Protein AF-A0A238VWR7-F1 (afdb_monomer)

Nearest PDB structures (foldseek):
  2wg5-assembly1_A  TM=5.572E-01  e=8.320E-02  Saccharomyces cerevisiae
  7zai-assembly1_E  TM=4.437E-01  e=3.615E+00  Pyrococcus abyssi GE5
  6th6-assembly1_Af  TM=4.405E-01  e=5.497E+00  Thermococcus kodakarensis KOD1
  6tmf-assembly1_F  TM=4.305E-01  e=6.985E+00  Thermococcus celer Vu 13 = JCM 8558

Organism: NCBI:txid1938746

Secondary structure (DSSP, 8-state):
-PPPTTHHHHHHHT-HHHHHHHH-EEEEEEEEEEEE-SSS-EEEEEETTEEEEEEEB-TT----TT-EEEEEEETTEEEEEEEEE-

Solvent-accessible surface area (backbone atoms only — not comparable to full-atom values): 4981 Å² total; per-residue (Å²): 135,88,76,65,85,56,54,64,56,50,54,63,77,62,28,71,64,64,50,45,52,50,63,39,75,46,79,42,67,30,32,28,69,39,71,44,88,51,95,77,54,26,29,24,31,40,33,97,89,46,75,46,70,73,33,39,58,54,90,91,66,81,72,48,69,69,28,46,32,33,41,36,22,44,38,85,43,78,67,37,39,54,62,61,62,128

pLDDT: mean 77.97, std 11.92, range [50.25, 93.19]

Radius of gyration: 18.41 Å; Cα contacts (8 Å, |Δi|>4): 159; chains: 1; bounding box: 48×22×56 Å

Structure (mmCIF, N/CA/C/O backbone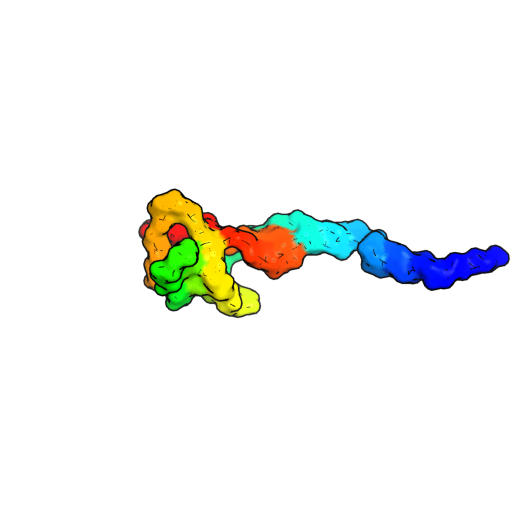):
data_AF-A0A238VWR7-F1
#
_entry.id   AF-A0A238VWR7-F1
#
loop_
_atom_site.group_PDB
_atom_site.id
_atom_site.type_symbol
_atom_site.label_atom_id
_atom_site.label_alt_id
_atom_site.label_comp_id
_atom_site.label_asym_id
_atom_site.label_entity_id
_atom_site.label_seq_id
_atom_site.pdbx_PDB_ins_code
_atom_site.Cartn_x
_atom_site.Cartn_y
_atom_site.Cartn_z
_atom_site.occupancy
_atom_site.B_iso_or_equiv
_atom_site.auth_seq_id
_atom_site.auth_comp_id
_atom_site.auth_asym_id
_atom_site.auth_atom_id
_atom_site.pdbx_PDB_model_num
ATOM 1 N N .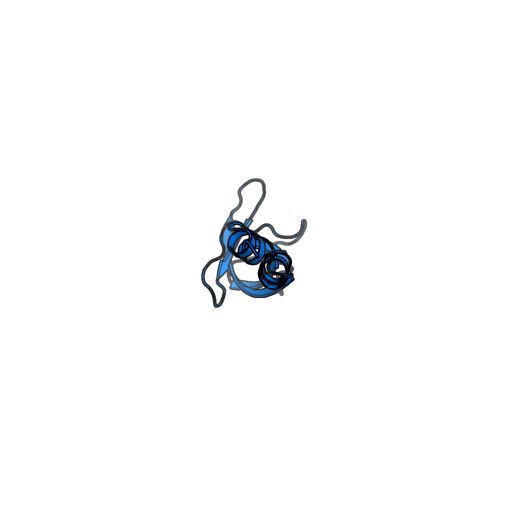 MET A 1 1 ? 32.409 8.398 -40.703 1.00 50.25 1 MET A N 1
ATOM 2 C CA . MET A 1 1 ? 31.444 9.026 -39.776 1.00 50.25 1 MET A CA 1
ATOM 3 C C . MET A 1 1 ? 31.760 8.507 -38.385 1.00 50.25 1 MET A C 1
ATOM 5 O O . MET A 1 1 ? 31.757 7.298 -38.205 1.00 50.25 1 MET A O 1
ATOM 9 N N . SER A 1 2 ? 32.162 9.383 -37.463 1.00 53.25 2 SER A N 1
ATOM 10 C CA . SER A 1 2 ? 32.479 9.003 -36.080 1.00 53.25 2 SER A CA 1
ATOM 11 C C . SER A 1 2 ? 31.169 8.765 -35.329 1.00 53.25 2 SER A C 1
ATOM 13 O O . SER A 1 2 ? 30.350 9.679 -35.260 1.00 53.25 2 SER A O 1
ATOM 15 N N . SER A 1 3 ? 30.940 7.546 -34.835 1.00 74.56 3 SER A N 1
ATOM 16 C CA . SER A 1 3 ? 29.805 7.249 -33.955 1.00 74.56 3 SER A CA 1
ATOM 17 C C . SER A 1 3 ? 30.088 7.897 -32.607 1.00 74.56 3 SER A C 1
ATOM 19 O O . SER A 1 3 ? 31.129 7.628 -32.009 1.00 74.56 3 SER A O 1
ATOM 21 N N . ASN A 1 4 ? 29.194 8.765 -32.139 1.00 79.56 4 ASN A N 1
ATOM 22 C CA . ASN A 1 4 ? 29.332 9.389 -30.832 1.00 79.56 4 ASN A CA 1
ATOM 23 C C . ASN A 1 4 ? 29.347 8.285 -29.752 1.00 79.56 4 ASN A C 1
ATOM 25 O O . ASN A 1 4 ? 28.375 7.531 -29.648 1.00 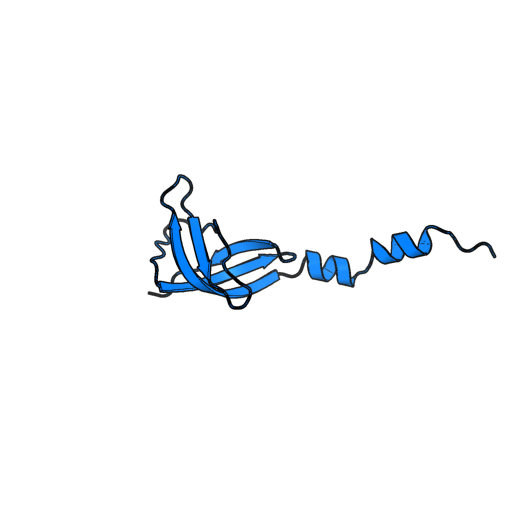79.56 4 ASN A O 1
ATOM 29 N N . PRO A 1 5 ? 30.418 8.159 -28.946 1.00 77.38 5 PRO A N 1
ATOM 30 C CA . PRO A 1 5 ? 30.531 7.096 -27.946 1.00 77.38 5 PRO A CA 1
ATOM 31 C C . PRO A 1 5 ? 29.485 7.219 -26.828 1.00 77.38 5 PRO A C 1
ATOM 33 O O . PRO A 1 5 ? 29.247 6.257 -26.103 1.00 77.38 5 PRO A O 1
ATOM 36 N N . PHE A 1 6 ? 28.830 8.377 -26.707 1.00 78.25 6 PHE A N 1
ATOM 37 C CA . PHE A 1 6 ? 27.767 8.614 -25.736 1.00 78.25 6 PHE A CA 1
ATOM 38 C C . PHE A 1 6 ? 26.368 8.246 -26.245 1.00 78.25 6 PHE A C 1
ATOM 40 O O . PHE A 1 6 ? 25.435 8.251 -25.449 1.00 78.25 6 PHE A O 1
ATOM 47 N N . ASP A 1 7 ? 26.189 7.884 -27.521 1.00 75.62 7 ASP A N 1
ATOM 48 C CA . ASP A 1 7 ? 24.858 7.569 -28.064 1.00 75.62 7 ASP A CA 1
ATOM 49 C C . ASP A 1 7 ? 24.211 6.368 -27.363 1.00 75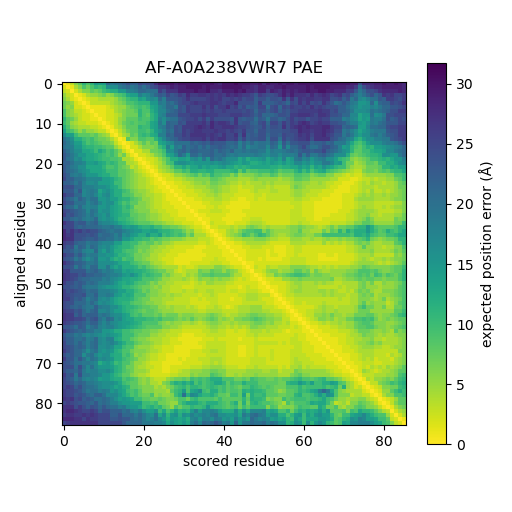.62 7 ASP A C 1
ATOM 51 O O . ASP A 1 7 ? 22.999 6.353 -27.154 1.00 75.62 7 ASP A O 1
ATOM 55 N N . ALA A 1 8 ? 25.009 5.376 -26.959 1.00 71.06 8 ALA A N 1
ATOM 56 C CA . ALA A 1 8 ? 24.524 4.229 -26.195 1.00 71.06 8 ALA A CA 1
ATOM 57 C C . ALA A 1 8 ? 24.082 4.631 -24.779 1.00 71.06 8 ALA A C 1
ATOM 59 O O . ALA A 1 8 ? 23.008 4.225 -24.345 1.00 71.06 8 ALA A O 1
ATOM 60 N N . LEU A 1 9 ? 24.859 5.489 -24.107 1.00 71.31 9 LEU A N 1
ATOM 61 C CA . LEU A 1 9 ? 24.550 5.994 -22.767 1.00 71.31 9 LEU A CA 1
ATOM 62 C C . LEU A 1 9 ? 23.301 6.885 -22.782 1.00 71.31 9 LEU A C 1
ATOM 64 O O . LEU A 1 9 ? 22.418 6.734 -21.947 1.00 71.31 9 LEU A O 1
ATOM 68 N N . ILE A 1 10 ? 23.181 7.781 -23.764 1.00 70.06 10 ILE A N 1
ATOM 69 C CA . ILE A 1 10 ? 22.001 8.640 -23.925 1.00 70.06 10 ILE A CA 1
ATOM 70 C C . ILE A 1 10 ? 20.767 7.787 -24.230 1.00 70.06 10 ILE A C 1
ATOM 72 O O . ILE A 1 10 ? 19.717 8.016 -23.643 1.00 70.06 10 ILE A O 1
ATOM 76 N N . ARG A 1 11 ? 20.884 6.756 -25.076 1.00 65.75 11 ARG A N 1
ATOM 77 C CA . ARG A 1 11 ? 19.803 5.784 -25.316 1.00 65.75 11 ARG A CA 1
ATOM 78 C C . ARG A 1 11 ? 19.502 4.885 -24.127 1.00 65.75 11 ARG A C 1
ATOM 80 O O . ARG A 1 11 ? 18.506 4.183 -24.176 1.00 65.75 11 ARG A O 1
ATOM 87 N N . GLU A 1 12 ? 20.353 4.805 -23.118 1.00 63.03 12 GLU A N 1
ATOM 88 C CA . GLU A 1 12 ? 20.092 4.044 -21.895 1.00 63.03 12 GLU A CA 1
ATOM 89 C C . GLU A 1 12 ? 19.418 4.931 -20.843 1.00 63.03 12 GLU A C 1
ATOM 91 O O . GLU A 1 12 ? 18.443 4.522 -20.221 1.00 63.03 12 GLU A O 1
ATOM 96 N N . VAL A 1 13 ? 19.879 6.178 -20.718 1.00 61.84 13 VAL A N 1
ATOM 97 C CA . VAL A 1 13 ? 19.338 7.183 -19.793 1.00 61.84 13 VAL A CA 1
ATOM 98 C C . VAL A 1 13 ? 18.000 7.752 -20.278 1.00 61.84 13 VAL A C 1
ATOM 100 O O . VAL A 1 13 ? 17.118 8.010 -19.466 1.00 61.84 13 VAL A O 1
ATOM 103 N N . VAL A 1 14 ? 17.835 7.924 -21.591 1.00 61.59 14 VAL A N 1
ATOM 104 C CA . VA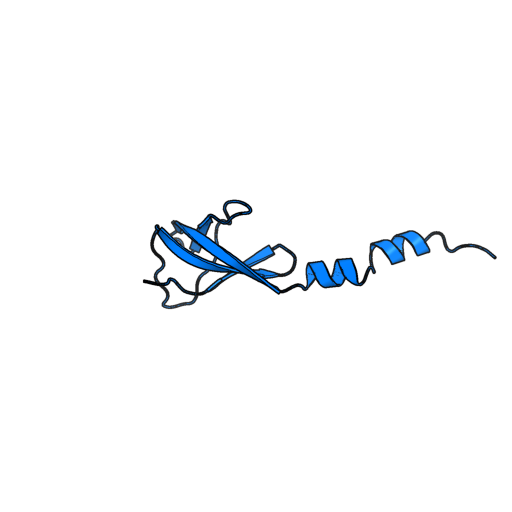L A 1 14 ? 16.664 8.522 -22.252 1.00 61.59 14 VAL A CA 1
ATOM 105 C C . VAL A 1 14 ? 15.945 7.448 -23.072 1.00 61.59 14 VAL A C 1
ATOM 107 O O . VAL A 1 14 ? 15.732 7.591 -24.277 1.00 61.59 14 VAL A O 1
ATOM 110 N N . ARG A 1 15 ? 15.598 6.314 -22.449 1.00 61.41 15 ARG A N 1
ATOM 111 C CA . ARG A 1 15 ? 14.559 5.448 -23.027 1.00 61.41 15 ARG A CA 1
ATOM 112 C C . ARG A 1 15 ? 13.207 6.007 -22.611 1.00 61.41 15 ARG A C 1
ATOM 114 O O . ARG A 1 15 ? 12.966 6.086 -21.410 1.00 61.41 15 ARG A O 1
ATOM 121 N N . PRO A 1 16 ? 12.307 6.323 -23.555 1.00 57.06 16 PRO A N 1
ATOM 122 C CA . PRO A 1 16 ? 10.929 6.685 -23.228 1.00 57.06 16 PRO A CA 1
ATOM 123 C C . PRO A 1 16 ? 10.254 5.639 -22.331 1.00 57.06 16 PRO A C 1
ATOM 125 O O . PRO A 1 16 ? 9.442 5.985 -21.490 1.00 57.06 16 PRO A O 1
ATOM 128 N N . GLU A 1 17 ? 10.640 4.370 -22.478 1.00 56.75 17 GLU A N 1
ATOM 129 C CA . GLU A 1 17 ? 10.194 3.238 -21.657 1.00 56.75 17 GLU A CA 1
ATOM 130 C C . GLU A 1 17 ? 10.698 3.330 -20.206 1.00 56.75 17 GLU A C 1
ATOM 132 O O . GLU A 1 17 ? 9.929 3.111 -19.280 1.00 56.75 17 GLU A O 1
ATOM 137 N N . ALA A 1 18 ? 11.953 3.743 -19.987 1.00 56.47 18 ALA A N 1
ATOM 138 C CA . ALA A 1 18 ? 12.499 3.947 -18.641 1.00 56.47 18 ALA A CA 1
ATOM 139 C C . ALA A 1 18 ? 11.878 5.168 -17.938 1.00 56.47 18 ALA A C 1
ATOM 141 O O . ALA A 1 18 ? 11.783 5.195 -16.711 1.00 56.47 18 ALA A O 1
ATOM 142 N N . ASP A 1 19 ? 11.445 6.168 -18.708 1.00 58.06 19 ASP A N 1
ATOM 143 C CA . ASP A 1 19 ? 10.681 7.313 -18.206 1.00 58.06 19 ASP A CA 1
ATOM 144 C C . ASP A 1 19 ? 9.217 6.940 -17.931 1.00 58.06 19 ASP A C 1
ATOM 146 O O . ASP A 1 19 ? 8.656 7.328 -16.905 1.00 58.06 19 ASP A O 1
ATOM 150 N N . ALA A 1 20 ? 8.609 6.133 -18.804 1.00 61.53 20 ALA A N 1
ATOM 151 C CA . ALA A 1 20 ? 7.261 5.607 -18.624 1.00 61.53 20 ALA A CA 1
ATOM 152 C C . ALA A 1 20 ? 7.177 4.737 -17.367 1.00 61.53 20 ALA A C 1
ATOM 154 O O . ALA A 1 20 ? 6.300 4.961 -16.542 1.00 61.53 20 ALA A O 1
ATOM 155 N N . ASP A 1 21 ? 8.129 3.831 -17.152 1.00 65.06 21 ASP A N 1
ATOM 156 C CA . ASP A 1 21 ? 8.155 2.985 -15.959 1.00 65.06 21 ASP A CA 1
ATOM 157 C C . ASP A 1 21 ? 8.376 3.796 -14.679 1.00 65.06 21 ASP A C 1
ATOM 159 O O . ASP A 1 21 ?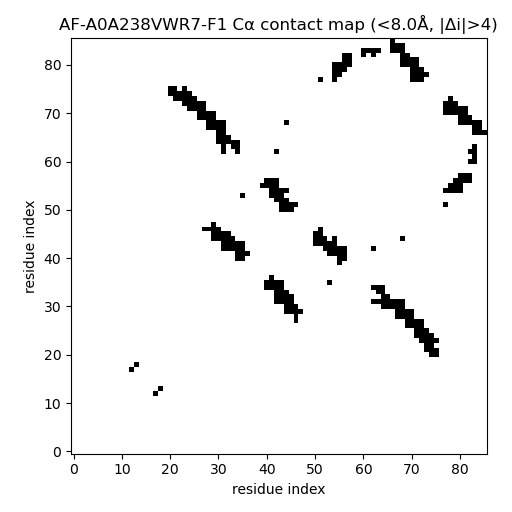 7.789 3.472 -13.652 1.00 65.06 21 ASP A O 1
ATOM 163 N N . ARG A 1 22 ? 9.157 4.888 -14.734 1.00 63.44 22 ARG A N 1
ATOM 164 C CA . ARG A 1 22 ? 9.377 5.817 -13.605 1.00 63.44 22 ARG A CA 1
ATOM 165 C C . ARG A 1 22 ? 8.181 6.712 -13.291 1.00 63.44 22 ARG A C 1
ATOM 167 O O . ARG A 1 22 ? 8.054 7.172 -12.159 1.00 63.44 22 ARG A O 1
ATOM 174 N N . THR A 1 23 ? 7.324 6.971 -14.271 1.00 70.62 23 THR A N 1
ATOM 175 C CA . THR A 1 23 ? 6.157 7.860 -14.135 1.00 70.62 23 THR A CA 1
ATOM 176 C C . THR A 1 23 ? 4.830 7.106 -14.103 1.00 70.62 23 THR A C 1
ATOM 178 O O . THR A 1 23 ? 3.791 7.708 -13.825 1.00 70.62 23 THR A O 1
ATOM 181 N N . ALA A 1 24 ? 4.848 5.790 -14.325 1.00 79.50 24 ALA A N 1
ATOM 182 C CA . ALA A 1 24 ? 3.670 4.944 -14.302 1.00 79.50 24 ALA A CA 1
ATOM 183 C C . ALA A 1 24 ? 3.028 4.956 -12.915 1.00 79.50 24 ALA A C 1
ATOM 185 O O . ALA A 1 24 ? 3.620 4.515 -11.925 1.00 79.50 24 ALA A O 1
ATOM 186 N N . LEU A 1 25 ? 1.789 5.443 -12.868 1.00 81.75 25 LEU A N 1
ATOM 187 C CA . LEU A 1 25 ? 0.917 5.313 -11.715 1.00 81.75 25 LEU A CA 1
ATOM 188 C C . LEU A 1 25 ? 0.257 3.935 -11.770 1.00 81.75 25 LEU A C 1
ATOM 190 O O . LEU A 1 25 ? -0.423 3.599 -12.739 1.00 81.75 25 LEU A O 1
ATOM 194 N N . THR A 1 26 ? 0.445 3.143 -10.725 1.00 83.12 26 THR A N 1
ATOM 195 C CA . THR A 1 26 ? -0.139 1.808 -10.603 1.00 83.12 26 THR A CA 1
ATOM 196 C C . THR A 1 26 ? -0.965 1.718 -9.332 1.00 83.12 26 THR A C 1
ATOM 198 O O . THR A 1 26 ? -0.656 2.353 -8.324 1.00 83.12 26 THR A O 1
ATOM 201 N N . VAL A 1 27 ? -2.045 0.944 -9.404 1.00 86.12 27 VAL A N 1
ATOM 202 C CA . VAL A 1 27 ? -2.925 0.646 -8.274 1.00 86.12 27 VAL A CA 1
ATOM 203 C C . VAL A 1 27 ? -2.915 -0.861 -8.083 1.00 86.12 27 VAL A C 1
ATOM 205 O O . VAL A 1 27 ? -3.248 -1.601 -9.010 1.00 86.12 27 VAL A O 1
ATOM 208 N N . SER A 1 28 ? -2.534 -1.319 -6.897 1.00 87.25 28 SER A N 1
ATOM 209 C CA . SER A 1 28 ? -2.557 -2.733 -6.528 1.00 87.25 28 SER A CA 1
ATOM 210 C C . SER A 1 28 ? -3.397 -2.952 -5.2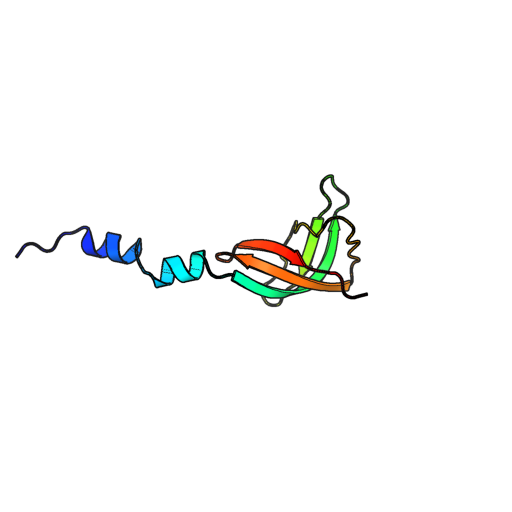77 1.00 87.25 28 SER A C 1
ATOM 212 O O . SER A 1 28 ? -3.469 -2.093 -4.403 1.00 87.25 28 SER A O 1
ATOM 214 N N . ALA A 1 29 ? -4.067 -4.100 -5.198 1.00 89.00 29 ALA A N 1
ATOM 215 C CA . ALA A 1 29 ? -4.763 -4.506 -3.984 1.00 89.00 29 ALA A CA 1
ATOM 216 C C . ALA A 1 29 ? -3.775 -5.128 -2.991 1.00 89.00 29 ALA A C 1
ATOM 218 O O . ALA A 1 29 ? -2.816 -5.800 -3.389 1.00 89.00 29 ALA A O 1
ATOM 219 N N . GLY A 1 30 ? -4.052 -4.950 -1.706 1.00 91.00 30 GLY A N 1
ATOM 220 C CA . GLY A 1 30 ? -3.334 -5.606 -0.624 1.00 91.00 30 GLY A CA 1
ATOM 221 C C . GLY A 1 30 ? -4.178 -5.710 0.638 1.00 91.00 30 GLY A C 1
ATOM 222 O O . GLY A 1 30 ? -5.323 -5.256 0.680 1.00 91.00 30 GLY A O 1
ATOM 223 N N . VAL A 1 31 ? -3.596 -6.323 1.661 1.00 92.06 31 VAL A N 1
ATOM 224 C CA . VAL A 1 31 ? -4.212 -6.499 2.977 1.00 92.06 31 VAL A CA 1
ATOM 225 C C . VAL A 1 31 ? -3.332 -5.844 4.027 1.00 92.06 31 VAL A C 1
ATOM 227 O O . VAL A 1 31 ? -2.115 -6.011 4.010 1.00 92.06 3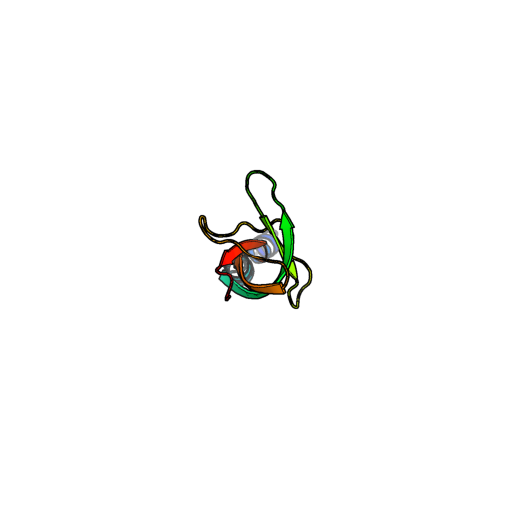1 VAL A O 1
ATOM 230 N N . VAL A 1 32 ? -3.929 -5.095 4.948 1.00 92.44 32 VAL A N 1
ATOM 231 C CA . VAL A 1 32 ? -3.189 -4.491 6.059 1.00 92.44 32 VAL A CA 1
ATOM 232 C C . VAL A 1 32 ? -2.659 -5.595 6.971 1.00 92.44 32 VAL A C 1
ATOM 234 O O . VAL A 1 32 ? -3.427 -6.313 7.610 1.00 92.44 32 VAL A O 1
ATOM 237 N N . ALA A 1 33 ? -1.338 -5.706 7.045 1.00 93.19 33 ALA A N 1
ATOM 238 C CA . ALA A 1 33 ? -0.634 -6.661 7.889 1.00 93.19 33 ALA A CA 1
ATOM 239 C C . ALA A 1 33 ? -0.328 -6.075 9.274 1.00 93.19 33 ALA A C 1
ATOM 241 O O . ALA A 1 33 ? -0.379 -6.785 10.279 1.00 93.19 33 ALA A O 1
ATOM 242 N N . ALA A 1 34 ? -0.047 -4.770 9.343 1.00 93.06 34 ALA A N 1
ATOM 243 C CA . ALA A 1 34 ? 0.239 -4.076 10.594 1.00 93.06 34 ALA A CA 1
ATOM 244 C C . ALA A 1 34 ? -0.245 -2.624 10.573 1.00 93.06 34 ALA A C 1
ATOM 246 O O . ALA A 1 34 ? -0.277 -1.975 9.528 1.00 93.06 34 ALA A O 1
ATOM 247 N N . VAL A 1 35 ? -0.576 -2.108 11.759 1.00 91.56 35 VAL A N 1
ATOM 248 C CA . VAL A 1 35 ? -0.913 -0.698 11.990 1.00 91.56 35 VAL A CA 1
ATOM 249 C C . VAL A 1 35 ? 0.104 -0.107 12.960 1.00 91.56 35 VAL A C 1
ATOM 251 O O . VAL A 1 35 ? 0.233 -0.556 14.099 1.00 91.56 35 VAL A O 1
ATOM 254 N N . ASN A 1 36 ? 0.815 0.922 12.511 1.00 90.94 36 ASN A N 1
ATOM 255 C CA . ASN A 1 36 ? 1.908 1.558 13.232 1.00 90.94 36 ASN A CA 1
ATOM 256 C C . ASN A 1 36 ? 1.445 2.914 13.784 1.00 90.94 36 ASN A C 1
ATOM 258 O O . ASN A 1 36 ? 1.313 3.893 13.047 1.00 90.94 36 ASN A O 1
ATOM 262 N N . ALA A 1 37 ? 1.235 2.989 15.100 1.00 83.50 37 ALA A N 1
ATOM 263 C CA . ALA A 1 37 ? 0.667 4.155 15.790 1.00 83.50 37 ALA A CA 1
ATOM 264 C C . ALA A 1 37 ? 1.642 5.342 16.001 1.00 83.50 37 ALA A C 1
ATOM 266 O O . ALA A 1 37 ? 1.386 6.215 16.831 1.00 83.50 37 ALA A O 1
ATOM 267 N N . GLY A 1 38 ? 2.773 5.386 15.288 1.00 81.81 38 GLY A N 1
ATOM 268 C CA . GLY A 1 38 ? 3.720 6.505 15.376 1.00 81.81 38 GLY A CA 1
ATOM 269 C C . GLY A 1 38 ? 3.134 7.807 14.806 1.00 81.81 38 GLY A C 1
ATOM 270 O O . GLY A 1 38 ? 2.191 7.750 14.029 1.00 81.81 38 GLY A O 1
ATOM 271 N N . PRO A 1 39 ? 3.652 8.997 15.158 1.00 82.56 39 PRO A N 1
ATOM 272 C CA . PRO A 1 39 ? 3.321 10.234 14.459 1.00 82.56 39 PRO A CA 1
ATOM 273 C C . PRO A 1 39 ? 4.308 10.454 13.293 1.00 82.56 39 PRO A C 1
ATOM 275 O O . PRO A 1 39 ? 5.487 10.713 13.545 1.00 82.56 39 PRO A O 1
ATOM 278 N N . PRO A 1 40 ? 3.879 10.393 12.019 1.00 81.06 40 PRO A N 1
ATOM 279 C CA . PRO A 1 40 ? 2.522 10.161 11.518 1.00 81.06 40 PRO A CA 1
ATOM 280 C C . PRO A 1 40 ? 2.187 8.667 11.399 1.00 81.06 40 PRO A C 1
ATOM 282 O O . PRO A 1 40 ? 3.099 7.865 11.179 1.00 81.06 40 PRO A O 1
ATOM 285 N N . PRO A 1 41 ? 0.902 8.289 11.523 1.00 84.44 41 PRO A N 1
ATOM 286 C CA . PRO A 1 41 ? 0.544 6.886 11.580 1.00 84.44 41 PRO A CA 1
ATOM 287 C C . PRO A 1 41 ? 0.658 6.250 10.198 1.00 84.44 41 PRO A C 1
ATOM 289 O O . PRO A 1 41 ? 0.421 6.894 9.170 1.00 84.44 41 PRO A O 1
ATOM 292 N N . THR A 1 42 ? 1.071 4.988 10.184 1.00 90.00 42 THR A N 1
ATOM 293 C CA . THR A 1 42 ? 1.320 4.232 8.954 1.00 90.00 42 THR A CA 1
ATOM 294 C C . THR A 1 42 ? 0.785 2.812 9.066 1.00 90.00 42 THR A C 1
ATOM 296 O O . THR A 1 42 ? 0.400 2.366 10.146 1.00 90.00 42 THR A O 1
ATOM 299 N N . VAL A 1 43 ? 0.747 2.104 7.945 1.00 91.00 43 VAL A N 1
ATOM 300 C CA . VAL A 1 43 ? 0.404 0.685 7.869 1.00 91.00 43 VAL A CA 1
ATOM 301 C C . VAL A 1 43 ? 1.427 -0.064 7.037 1.00 91.00 43 VAL A C 1
ATOM 303 O O . VAL A 1 43 ? 2.031 0.504 6.127 1.00 91.00 43 VAL A O 1
ATOM 306 N N . ASP A 1 44 ? 1.569 -1.348 7.323 1.00 92.25 44 ASP A N 1
ATOM 307 C CA . ASP A 1 44 ? 2.270 -2.277 6.448 1.00 92.25 44 ASP A CA 1
ATOM 308 C C . ASP A 1 44 ? 1.219 -3.076 5.682 1.00 92.25 44 ASP A C 1
ATOM 310 O O . ASP A 1 44 ? 0.229 -3.525 6.268 1.00 92.25 44 ASP A O 1
ATOM 314 N N . VAL A 1 45 ? 1.401 -3.219 4.371 1.00 91.44 45 VAL A N 1
ATOM 315 C CA . VAL A 1 45 ? 0.425 -3.866 3.488 1.00 91.44 45 VAL A CA 1
ATOM 316 C C . VAL A 1 45 ? 1.066 -5.046 2.785 1.00 91.44 45 VAL A C 1
ATOM 318 O O . VAL A 1 45 ? 2.038 -4.881 2.052 1.00 91.44 45 VAL A O 1
ATOM 321 N N . ASP A 1 46 ? 0.485 -6.226 2.954 1.00 93.00 46 ASP A N 1
ATOM 322 C CA . ASP A 1 46 ? 0.848 -7.405 2.182 1.00 93.00 46 ASP A CA 1
ATOM 323 C C . ASP A 1 46 ? 0.175 -7.361 0.813 1.00 93.00 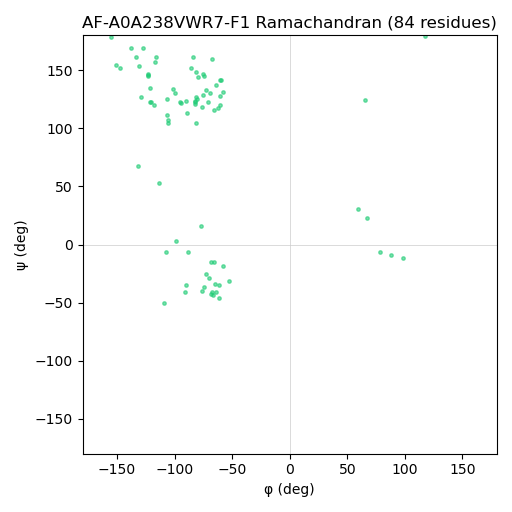46 ASP A C 1
ATOM 325 O O . ASP A 1 46 ? -1.045 -7.239 0.688 1.00 93.00 46 ASP A O 1
ATOM 329 N N . SER A 1 47 ? 0.991 -7.463 -0.232 1.00 87.75 47 SER A N 1
ATOM 330 C CA . SER A 1 47 ? 0.551 -7.484 -1.623 1.00 87.75 47 SER A CA 1
ATOM 331 C C . SER A 1 47 ? 1.138 -8.690 -2.355 1.00 87.75 47 SER A C 1
ATOM 333 O O . SER A 1 47 ? 2.065 -9.342 -1.872 1.00 87.75 47 SER A O 1
ATOM 335 N N . ALA A 1 48 ? 0.647 -8.970 -3.565 1.00 81.06 48 ALA A N 1
ATOM 336 C CA . ALA A 1 48 ? 1.151 -10.070 -4.395 1.00 81.06 48 ALA A CA 1
ATOM 337 C C . ALA A 1 48 ? 2.661 -9.971 -4.721 1.00 81.06 48 ALA A C 1
ATOM 339 O O . ALA A 1 48 ? 3.267 -10.973 -5.092 1.00 81.06 48 ALA A O 1
ATOM 340 N N . GLY A 1 49 ? 3.268 -8.784 -4.582 1.00 75.88 49 GLY A N 1
ATOM 341 C CA . GLY A 1 49 ? 4.702 -8.541 -4.780 1.00 75.88 49 GLY A CA 1
ATOM 342 C C . GLY A 1 49 ? 5.535 -8.505 -3.492 1.00 75.88 49 GLY A C 1
ATOM 343 O O . GLY A 1 49 ? 6.733 -8.243 -3.568 1.00 75.88 49 GLY A O 1
ATOM 344 N N . GLY A 1 50 ? 4.920 -8.749 -2.330 1.00 82.38 50 GLY A N 1
ATOM 345 C CA . GLY A 1 50 ? 5.547 -8.671 -1.009 1.00 82.38 50 GLY A CA 1
ATOM 346 C C . GLY A 1 50 ? 4.922 -7.614 -0.096 1.00 82.38 50 GLY A C 1
ATOM 347 O O . GLY A 1 50 ? 3.978 -6.909 -0.474 1.00 82.38 50 GLY A O 1
ATOM 348 N N . THR A 1 51 ? 5.456 -7.526 1.122 1.00 84.56 51 THR A N 1
ATOM 349 C CA . THR A 1 51 ? 5.042 -6.542 2.126 1.00 84.56 51 THR A CA 1
ATOM 350 C C . THR A 1 51 ? 5.592 -5.167 1.779 1.00 84.56 51 THR A C 1
ATOM 352 O O . THR A 1 51 ? 6.795 -4.993 1.573 1.00 84.56 51 THR A O 1
ATOM 355 N N . VAL A 1 52 ? 4.710 -4.176 1.758 1.00 84.81 52 VAL A N 1
ATOM 356 C CA . VAL A 1 52 ? 5.040 -2.770 1.559 1.00 84.81 52 VAL A CA 1
ATOM 357 C C . VAL A 1 52 ? 4.916 -2.054 2.906 1.00 84.81 52 VAL A C 1
ATOM 359 O O . VAL A 1 52 ? 3.795 -1.836 3.373 1.00 84.81 52 VAL A O 1
ATOM 362 N N . PRO A 1 53 ? 6.038 -1.716 3.562 1.00 85.12 53 PRO A N 1
ATOM 363 C CA . PRO A 1 53 ? 6.009 -1.172 4.909 1.00 85.12 53 PRO A CA 1
ATOM 364 C C . PRO A 1 53 ? 5.773 0.342 4.926 1.00 85.12 53 PRO A C 1
ATOM 366 O O . PRO A 1 53 ? 6.077 1.056 3.968 1.00 85.12 53 PRO A O 1
ATOM 369 N N . THR A 1 54 ? 5.346 0.861 6.075 1.00 86.38 54 THR A N 1
ATOM 370 C CA . THR A 1 54 ? 5.316 2.296 6.413 1.00 86.38 54 THR A CA 1
ATOM 371 C C . THR A 1 54 ? 4.472 3.174 5.482 1.00 86.38 54 THR A C 1
ATOM 373 O O . THR A 1 54 ? 4.735 4.368 5.313 1.00 86.38 54 THR A O 1
ATOM 376 N N . LEU A 1 55 ? 3.414 2.615 4.899 1.00 87.25 55 LEU A N 1
ATOM 377 C CA . LEU A 1 55 ? 2.517 3.360 4.030 1.00 87.25 55 LEU A CA 1
ATOM 378 C C . LEU A 1 55 ? 1.634 4.319 4.818 1.00 87.25 55 LEU A C 1
ATOM 380 O O . LEU A 1 55 ? 0.991 3.958 5.804 1.00 87.25 55 LEU A O 1
ATOM 384 N N . ARG A 1 56 ? 1.558 5.560 4.339 1.00 86.81 56 ARG A N 1
ATOM 385 C CA . ARG A 1 56 ? 0.610 6.544 4.856 1.00 86.81 56 ARG A CA 1
ATOM 386 C C . ARG A 1 56 ? -0.768 6.311 4.259 1.00 86.81 56 ARG A C 1
ATOM 388 O O . ARG A 1 56 ? -0.905 6.005 3.075 1.00 86.81 56 ARG A O 1
ATOM 395 N N . TYR A 1 57 ? -1.780 6.549 5.074 1.00 83.00 57 TYR A N 1
ATOM 396 C CA . TYR A 1 57 ? -3.180 6.523 4.681 1.00 83.00 57 TYR A CA 1
ATOM 397 C C . TYR A 1 57 ? -3.807 7.914 4.832 1.00 83.00 57 TYR A C 1
ATOM 399 O O . TYR A 1 57 ? -3.259 8.798 5.498 1.00 83.00 57 TYR A O 1
ATOM 407 N N . LEU A 1 58 ? -4.941 8.129 4.163 1.00 79.81 58 LEU A N 1
ATOM 408 C CA . LEU A 1 58 ? -5.648 9.411 4.175 1.00 79.81 58 LEU A CA 1
ATOM 409 C C . LEU A 1 58 ? -6.065 9.813 5.598 1.00 79.81 58 LEU A C 1
ATOM 411 O O . LEU A 1 58 ? -6.497 8.979 6.393 1.00 79.81 58 LEU A O 1
ATOM 415 N N . ALA A 1 59 ? -5.970 11.106 5.914 1.00 74.81 59 ALA A N 1
ATOM 416 C CA . ALA A 1 59 ? -6.409 11.628 7.205 1.00 74.81 59 ALA A CA 1
ATOM 417 C C . ALA A 1 59 ? -7.898 11.310 7.438 1.00 74.81 59 ALA A C 1
ATOM 419 O O . ALA A 1 59 ? -8.730 11.543 6.564 1.00 74.81 59 ALA A O 1
ATOM 420 N N . GLY A 1 60 ? -8.223 10.771 8.615 1.00 74.88 60 GLY A N 1
ATOM 421 C CA . GLY A 1 60 ? -9.575 10.312 8.951 1.00 74.88 60 GLY A CA 1
ATOM 422 C C . GLY A 1 60 ? -9.874 8.862 8.559 1.00 74.88 60 GLY A C 1
ATOM 423 O O . GLY A 1 60 ? -10.886 8.333 9.006 1.00 74.88 60 GLY A O 1
ATOM 424 N N . ALA A 1 61 ? -9.000 8.195 7.796 1.00 78.69 61 ALA A N 1
ATOM 425 C CA . ALA A 1 61 ? -9.054 6.743 7.665 1.00 78.69 61 ALA A CA 1
ATOM 426 C C . ALA A 1 61 ? -8.508 6.071 8.938 1.00 78.69 61 ALA A C 1
ATOM 428 O O . ALA A 1 61 ? -7.594 6.586 9.587 1.00 78.69 61 ALA A O 1
ATOM 429 N N . SER A 1 62 ? -9.068 4.915 9.289 1.00 85.19 62 SER A N 1
ATOM 430 C CA . SER A 1 62 ? -8.666 4.110 10.449 1.00 85.19 62 SER A CA 1
ATOM 431 C C . SER A 1 62 ? -8.494 2.643 10.040 1.00 85.19 62 SER A C 1
ATOM 433 O O . SER A 1 62 ? -9.315 1.814 10.434 1.00 85.19 62 SER A O 1
ATOM 435 N N . PRO A 1 63 ? -7.484 2.332 9.206 1.00 87.00 63 PRO A N 1
ATOM 436 C CA . PRO A 1 63 ? -7.246 0.967 8.761 1.00 87.00 63 PRO A CA 1
ATOM 437 C C . PRO A 1 63 ? -6.954 0.044 9.949 1.00 87.00 63 PRO A C 1
ATOM 439 O O . PRO A 1 63 ? -6.271 0.431 10.902 1.00 87.00 63 PRO A O 1
ATOM 442 N N . GLN A 1 64 ? -7.464 -1.175 9.873 1.00 89.50 64 GLN A N 1
ATOM 443 C CA . GLN A 1 64 ? -7.265 -2.261 10.821 1.00 89.50 64 GLN A CA 1
ATOM 444 C C . GLN A 1 64 ? -6.540 -3.423 10.145 1.00 89.50 64 GLN A C 1
ATOM 446 O O . GLN A 1 64 ? -6.562 -3.573 8.926 1.00 89.50 64 GLN A O 1
ATOM 451 N N . VAL A 1 65 ? -5.873 -4.256 10.945 1.00 92.38 65 VAL A N 1
ATOM 452 C CA . VAL A 1 65 ? -5.242 -5.480 10.435 1.00 92.38 65 VAL A CA 1
ATOM 453 C C . VAL A 1 65 ? -6.313 -6.381 9.821 1.00 92.38 65 VAL A C 1
ATOM 455 O O . VAL A 1 65 ? -7.302 -6.697 10.479 1.00 92.38 65 VAL A O 1
ATOM 458 N N . GLY A 1 66 ? -6.090 -6.806 8.579 1.00 91.00 66 GLY A N 1
ATOM 459 C CA . GLY A 1 66 ? -7.043 -7.585 7.787 1.00 91.00 66 GLY A CA 1
ATOM 460 C C . GLY A 1 66 ? -7.864 -6.767 6.789 1.00 91.00 66 GLY A C 1
ATOM 461 O O . GLY A 1 66 ? -8.472 -7.365 5.902 1.00 91.00 66 GLY A O 1
ATOM 462 N N . ASP A 1 67 ? -7.841 -5.433 6.868 1.00 91.38 67 ASP A N 1
ATOM 463 C CA . ASP A 1 67 ? -8.548 -4.590 5.904 1.00 91.38 67 ASP A CA 1
ATOM 464 C C . ASP A 1 67 ? -7.968 -4.760 4.501 1.00 91.38 67 ASP A C 1
ATOM 466 O O . ASP A 1 67 ? -6.748 -4.755 4.301 1.00 91.38 67 ASP A O 1
ATOM 470 N N . VAL A 1 68 ? -8.858 -4.845 3.512 1.00 90.81 68 VAL A N 1
ATOM 471 C CA . VAL A 1 68 ? -8.478 -4.782 2.101 1.00 90.81 68 VAL A CA 1
ATOM 472 C C . VAL A 1 68 ? -8.301 -3.322 1.713 1.00 90.81 68 VAL A C 1
ATOM 474 O O . VAL A 1 68 ? -9.200 -2.498 1.903 1.00 90.81 68 VAL A O 1
ATOM 477 N N . VAL A 1 69 ? -7.139 -3.013 1.145 1.00 90.75 69 VAL A N 1
ATOM 478 C CA . VAL A 1 69 ? -6.741 -1.655 0.778 1.00 90.75 69 VAL A CA 1
ATOM 479 C C . VAL A 1 69 ? -6.157 -1.600 -0.628 1.00 90.75 69 VAL A C 1
ATOM 481 O O . VAL A 1 69 ? -5.702 -2.605 -1.179 1.00 90.75 69 VAL A O 1
ATOM 484 N N . TRP A 1 70 ? -6.127 -0.397 -1.198 1.00 88.50 70 TRP A N 1
ATOM 485 C CA . TRP A 1 70 ? -5.468 -0.134 -2.473 1.00 88.50 70 TRP A CA 1
ATOM 486 C C . TRP A 1 70 ? -4.167 0.634 -2.258 1.00 88.50 70 TRP A C 1
ATOM 488 O O . TRP A 1 70 ? -4.163 1.705 -1.653 1.00 88.50 70 TRP A O 1
ATOM 498 N N . VAL A 1 71 ? -3.061 0.106 -2.771 1.00 87.56 71 VAL A N 1
ATOM 499 C CA . VAL A 1 71 ? -1.747 0.749 -2.756 1.00 87.56 71 VAL A CA 1
ATOM 500 C C . VAL A 1 71 ? -1.541 1.471 -4.078 1.00 87.56 71 VAL A C 1
ATOM 502 O O . VAL A 1 71 ? -1.603 0.872 -5.152 1.00 87.56 71 VAL A O 1
ATOM 505 N N . LEU A 1 72 ? -1.298 2.774 -3.988 1.00 86.31 72 LEU A N 1
ATOM 506 C CA . LEU A 1 72 ? -0.936 3.621 -5.109 1.00 86.31 72 LEU A CA 1
ATOM 507 C C . LEU A 1 72 ? 0.587 3.728 -5.183 1.00 86.31 72 LEU A C 1
ATOM 509 O O . LEU A 1 72 ? 1.218 4.219 -4.243 1.00 86.31 72 LEU A O 1
ATOM 513 N N . SER A 1 73 ? 1.163 3.326 -6.310 1.00 83.38 73 SER A N 1
ATOM 514 C CA . SER A 1 73 ? 2.607 3.356 -6.548 1.00 83.38 73 SER A CA 1
ATOM 515 C C . SER A 1 73 ? 2.936 4.184 -7.786 1.00 83.38 73 SER A C 1
ATOM 517 O O . SER A 1 73 ? 2.189 4.175 -8.762 1.00 83.38 73 SER A O 1
ATOM 519 N N . MET A 1 74 ? 4.063 4.891 -7.758 1.00 81.00 74 MET A N 1
ATOM 520 C CA . MET A 1 74 ? 4.603 5.641 -8.892 1.00 81.00 74 MET A CA 1
ATOM 521 C C . MET A 1 74 ? 6.062 5.247 -9.087 1.00 81.00 74 MET A C 1
ATOM 523 O O . MET A 1 74 ? 6.839 5.274 -8.134 1.00 81.00 74 MET A O 1
ATOM 527 N N . GLY A 1 75 ? 6.445 4.841 -10.295 1.00 76.31 75 GLY A N 1
ATOM 528 C CA . GLY A 1 75 ? 7.843 4.481 -10.546 1.00 76.31 75 GLY A CA 1
ATOM 529 C C . GLY A 1 75 ? 8.323 3.228 -9.810 1.00 76.31 75 GLY A C 1
ATOM 530 O O . GLY A 1 75 ? 9.510 3.105 -9.520 1.00 76.31 75 GLY A O 1
ATOM 531 N N . GLY A 1 76 ? 7.399 2.344 -9.415 1.00 68.69 76 GLY A N 1
ATOM 532 C CA . GLY A 1 76 ? 7.678 1.194 -8.548 1.00 68.69 76 GLY A CA 1
ATOM 533 C C . GLY A 1 76 ? 7.819 1.528 -7.057 1.00 68.69 76 GLY A C 1
ATOM 534 O O . GLY A 1 76 ? 7.882 0.613 -6.240 1.00 68.69 76 GLY A O 1
ATOM 535 N N . ALA A 1 77 ? 7.815 2.809 -6.675 1.00 71.62 77 ALA A N 1
ATOM 536 C CA . ALA A 1 77 ? 7.777 3.229 -5.281 1.00 71.62 77 ALA A CA 1
ATOM 537 C C . ALA A 1 77 ? 6.323 3.382 -4.822 1.00 71.62 77 ALA A C 1
ATOM 539 O O . ALA A 1 77 ? 5.543 4.135 -5.411 1.00 71.62 77 ALA A O 1
ATOM 540 N N . ALA A 1 78 ? 5.955 2.674 -3.758 1.00 70.25 78 ALA A N 1
ATOM 541 C CA . ALA A 1 78 ? 4.650 2.844 -3.144 1.00 70.25 78 ALA A CA 1
ATOM 542 C C . ALA A 1 78 ? 4.567 4.211 -2.456 1.00 70.25 78 ALA A C 1
ATOM 544 O O . ALA A 1 78 ? 5.465 4.606 -1.713 1.00 70.25 78 ALA A O 1
ATOM 545 N N . MET A 1 79 ? 3.494 4.942 -2.737 1.00 71.88 79 MET A N 1
ATOM 546 C CA . MET A 1 79 ? 3.336 6.330 -2.314 1.00 71.88 79 MET A CA 1
ATOM 547 C C . MET A 1 79 ? 2.283 6.457 -1.217 1.00 71.88 79 MET A C 1
ATOM 549 O O . MET A 1 79 ? 2.545 7.070 -0.183 1.00 71.88 79 MET A O 1
ATOM 553 N N . PHE A 1 80 ? 1.094 5.881 -1.427 1.00 69.75 80 PHE A N 1
ATOM 554 C CA . PHE A 1 80 ? -0.047 6.059 -0.524 1.00 69.75 80 PHE A CA 1
ATOM 555 C C . PHE A 1 80 ? -0.992 4.860 -0.527 1.00 69.75 80 PHE A C 1
ATOM 557 O O . PHE A 1 80 ? -1.115 4.154 -1.525 1.00 69.75 80 PHE A O 1
ATOM 564 N N . VAL A 1 81 ? -1.709 4.685 0.582 1.00 74.00 81 VAL A N 1
ATOM 565 C CA . VAL A 1 81 ? -2.838 3.757 0.695 1.00 74.00 81 VAL A CA 1
ATOM 566 C C . VAL A 1 81 ? -4.156 4.516 0.559 1.00 74.00 81 VAL A C 1
ATOM 568 O O . VAL A 1 81 ? -4.391 5.520 1.238 1.00 74.00 81 VAL A O 1
ATOM 571 N N . LEU A 1 82 ? -5.031 4.009 -0.306 1.00 72.62 82 LEU A N 1
ATOM 572 C CA . LEU A 1 82 ? -6.384 4.495 -0.544 1.00 72.62 82 LEU A CA 1
ATOM 573 C C . LEU A 1 82 ? -7.396 3.520 0.069 1.00 72.62 82 LEU A C 1
ATOM 575 O O . LEU A 1 82 ? -7.574 2.421 -0.447 1.00 72.62 82 LEU A O 1
ATOM 579 N N . GLY A 1 83 ? -8.068 3.983 1.130 1.00 63.50 83 GLY A N 1
ATOM 580 C CA . GLY A 1 83 ? -9.320 3.445 1.678 1.00 63.50 83 GLY A CA 1
ATOM 581 C C . GLY A 1 83 ? -9.264 2.034 2.277 1.00 63.50 83 GLY A C 1
ATOM 582 O O . GLY A 1 83 ? -8.933 1.074 1.595 1.00 63.50 83 GLY A O 1
ATOM 583 N N . ALA A 1 84 ? -9.685 1.913 3.536 1.00 59.56 84 ALA A N 1
ATOM 584 C CA . ALA A 1 84 ? -10.118 0.646 4.118 1.00 59.56 84 ALA A CA 1
ATOM 585 C C . ALA A 1 84 ? -11.576 0.396 3.707 1.00 59.56 84 ALA A C 1
ATOM 587 O O . ALA A 1 84 ? -12.440 1.237 3.971 1.00 59.56 84 ALA A O 1
ATOM 588 N N . LEU A 1 85 ? -11.851 -0.717 3.027 1.00 51.94 85 LEU A N 1
ATOM 589 C CA . LEU A 1 85 ? -13.220 -1.211 2.885 1.00 51.94 85 LEU A CA 1
ATOM 590 C C . LEU A 1 85 ? -13.561 -1.975 4.168 1.00 51.94 85 LEU A C 1
ATOM 592 O O . LEU A 1 85 ? -13.043 -3.070 4.375 1.00 51.94 85 LEU A O 1
ATOM 596 N N . ALA A 1 86 ? -14.372 -1.346 5.022 1.00 51.41 86 ALA A N 1
ATOM 597 C CA . ALA A 1 86 ? -15.001 -1.978 6.182 1.00 51.41 86 ALA A CA 1
ATOM 598 C C . ALA A 1 86 ? -16.083 -2.984 5.761 1.00 51.41 86 ALA A C 1
ATOM 600 O O . ALA A 1 86 ? -16.747 -2.732 4.725 1.00 51.41 86 ALA A O 1
#

Sequence (86 aa):
MSSNPFDALIREVVRPEADADRTALTVSAGVVAAVNAGPPPTVDVDSAGGTVPTLRYLAGASPQVGDVVWVLSMGGAAMFVLGALA

Mean predicted aligned error: 10.53 Å

Foldseek 3Di:
DDDDPCPVVCCVVPDVVLVCLQADKDKFKWFFQDWAVDVVTATWTQGPVGIDPGAAEDPPDDDDGGFIWIFIDGSNHTHHIYDGDD